Protein AF-A0A0E9M073-F1 (afdb_monomer_lite)

InterPro domains:
  IPR002586 CobQ/CobB/MinD/ParA nucleotide binding domain [PF01656] (4-42)
  IPR027417 P-loop containing nucleoside triphosphate hydrolase [G3DSA:3.40.50.300] (2-55)
  IPR027417 P-loop containing nucleoside triphosphate hydrolase [SSF52540] (1-45)

Sequence (62 aa):
MKELTVLSGKGGTGKTSVTAALASMATHIVLCDNDVDAANLHLLAQPVILEEYPFLRMAGQH

Structure (mmCIF, N/CA/C/O backbone):
data_AF-A0A0E9M073-F1
#
_entry.id   AF-A0A0E9M073-F1
#
loop_
_atom_site.group_PDB
_atom_site.id
_atom_site.type_symbol
_atom_site.label_atom_id
_atom_site.label_alt_id
_atom_site.label_comp_id
_atom_site.label_asym_id
_atom_site.label_entity_id
_atom_site.label_seq_id
_atom_site.pdbx_PDB_ins_code
_atom_site.Cartn_x
_atom_site.Cartn_y
_atom_site.Cartn_z
_atom_site.occupancy
_atom_site.B_iso_or_equiv
_atom_site.auth_seq_id
_atom_site.auth_comp_id
_atom_site.auth_asym_id
_atom_site.auth_atom_id
_atom_site.pdbx_PDB_model_num
ATOM 1 N N . MET A 1 1 ? -3.259 16.540 11.462 1.00 81.00 1 MET A N 1
ATOM 2 C CA . MET A 1 1 ? -3.071 15.388 10.555 1.00 81.00 1 MET A CA 1
ATOM 3 C C . MET A 1 1 ? -1.909 14.568 11.095 1.00 81.00 1 MET A C 1
ATOM 5 O O . MET A 1 1 ? -0.979 15.176 11.610 1.00 81.00 1 MET A O 1
ATOM 9 N N . LYS A 1 2 ? -1.999 13.236 11.101 1.00 90.56 2 LYS A N 1
ATOM 10 C CA . LYS A 1 2 ? -0.899 12.354 11.522 1.00 90.56 2 LYS A CA 1
ATOM 11 C C . LYS A 1 2 ? -0.487 11.519 10.320 1.00 90.56 2 LYS A C 1
ATOM 13 O O . LYS A 1 2 ? -1.360 11.011 9.626 1.00 90.56 2 LYS A O 1
ATOM 18 N N . GLU A 1 3 ? 0.812 11.382 10.116 1.00 93.62 3 GLU A N 1
ATOM 19 C CA . GLU A 1 3 ? 1.395 10.646 8.998 1.00 93.62 3 GLU A CA 1
ATOM 20 C C . GLU A 1 3 ? 2.283 9.532 9.545 1.00 93.62 3 GLU A C 1
ATOM 22 O O . GLU A 1 3 ? 2.967 9.708 10.558 1.00 93.62 3 GLU A O 1
ATOM 27 N N . LEU A 1 4 ? 2.242 8.374 8.891 1.00 92.38 4 LEU A N 1
ATOM 28 C CA . LEU A 1 4 ? 3.053 7.216 9.238 1.00 92.38 4 LEU A CA 1
ATOM 29 C C . LEU A 1 4 ? 3.594 6.591 7.957 1.00 92.38 4 LEU A C 1
ATOM 31 O O . LEU A 1 4 ? 2.829 6.087 7.139 1.00 92.38 4 LEU A O 1
ATOM 35 N N . THR A 1 5 ? 4.916 6.576 7.826 1.00 92.44 5 THR A N 1
ATOM 36 C CA . THR A 1 5 ? 5.603 5.933 6.704 1.00 92.44 5 THR A CA 1
ATOM 37 C C . THR A 1 5 ? 6.235 4.629 7.174 1.00 92.44 5 THR A C 1
ATOM 39 O O . THR A 1 5 ? 7.052 4.623 8.096 1.00 92.44 5 THR A O 1
ATOM 42 N N . VAL A 1 6 ? 5.882 3.518 6.527 1.00 89.88 6 VAL A N 1
ATOM 43 C CA . VAL A 1 6 ? 6.466 2.198 6.797 1.00 89.88 6 VAL A CA 1
ATOM 44 C C . VAL A 1 6 ? 7.613 1.952 5.818 1.00 89.88 6 VAL A C 1
ATOM 46 O O . VAL A 1 6 ? 7.395 1.740 4.628 1.00 89.88 6 VAL A O 1
ATOM 49 N N . LEU A 1 7 ? 8.848 1.972 6.322 1.00 89.06 7 LEU A N 1
ATOM 50 C CA . LEU A 1 7 ? 10.070 1.742 5.543 1.00 89.06 7 LEU A CA 1
ATOM 51 C C . LEU A 1 7 ? 10.736 0.422 5.940 1.00 89.06 7 LEU A C 1
ATOM 53 O O . LEU A 1 7 ? 10.626 -0.036 7.075 1.00 89.06 7 LEU A O 1
ATOM 57 N N . SER A 1 8 ? 11.476 -0.193 5.017 1.00 82.31 8 SER A N 1
ATOM 58 C CA . SER A 1 8 ? 12.344 -1.333 5.326 1.00 82.31 8 SER A CA 1
ATOM 59 C C . SER A 1 8 ? 13.340 -1.590 4.202 1.00 82.31 8 SER A C 1
ATOM 61 O O . SER A 1 8 ? 13.009 -1.447 3.027 1.00 82.31 8 SER A O 1
ATOM 63 N N . GLY A 1 9 ? 14.530 -2.061 4.579 1.00 76.44 9 GLY A N 1
ATOM 64 C CA . GLY A 1 9 ? 15.691 -2.128 3.689 1.00 76.44 9 GLY A CA 1
ATOM 65 C C . GLY A 1 9 ? 15.815 -3.335 2.751 1.00 76.44 9 GLY A C 1
ATOM 66 O O . GLY A 1 9 ? 16.832 -3.429 2.077 1.00 76.44 9 GLY A O 1
ATOM 67 N N . LYS A 1 10 ? 14.856 -4.271 2.705 1.00 78.44 10 LYS A N 1
ATOM 68 C CA . LYS A 1 10 ? 14.860 -5.418 1.767 1.00 78.44 10 LYS A CA 1
ATOM 69 C C . LYS A 1 10 ? 13.432 -5.798 1.355 1.00 78.44 10 LYS A C 1
ATOM 71 O O . LYS A 1 10 ? 12.483 -5.483 2.080 1.00 78.44 10 LYS A O 1
ATOM 76 N N . GLY A 1 11 ? 13.275 -6.457 0.206 1.00 79.94 11 GLY A N 1
ATOM 77 C CA . GLY A 1 11 ? 12.012 -7.082 -0.209 1.00 79.94 11 GLY A CA 1
ATOM 78 C C . GLY A 1 11 ? 11.651 -8.283 0.676 1.00 7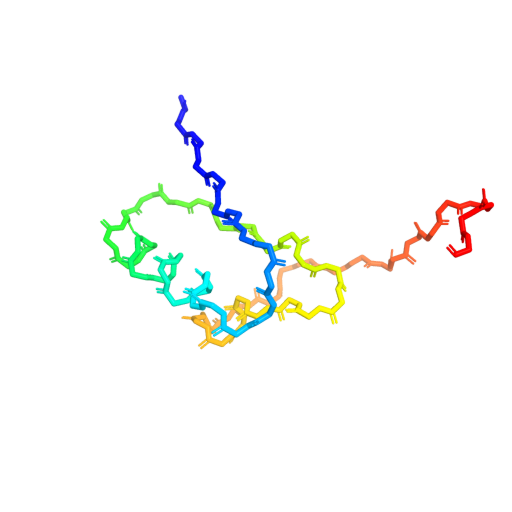9.94 11 GLY A C 1
ATOM 79 O O . GLY A 1 11 ? 12.536 -8.922 1.240 1.00 79.94 11 GLY A O 1
ATOM 80 N N . GLY A 1 12 ? 10.355 -8.574 0.835 1.00 81.38 12 GLY A N 1
ATOM 81 C CA . GLY A 1 12 ? 9.873 -9.757 1.572 1.00 81.38 12 GLY A CA 1
ATOM 82 C C . GLY A 1 12 ? 9.903 -9.669 3.106 1.00 81.38 12 GLY A C 1
ATOM 83 O O . GLY A 1 12 ? 9.601 -10.639 3.787 1.00 81.38 12 GLY A O 1
ATOM 84 N N . THR A 1 13 ? 10.221 -8.512 3.679 1.00 87.12 13 THR A N 1
ATOM 85 C CA . THR A 1 13 ? 10.322 -8.288 5.137 1.00 87.12 13 THR A CA 1
ATOM 86 C C . THR A 1 13 ? 8.982 -8.013 5.833 1.00 87.12 13 THR A C 1
ATOM 88 O O . THR A 1 13 ? 8.963 -7.698 7.020 1.00 87.12 13 THR A O 1
ATOM 91 N N . GLY A 1 14 ? 7.864 -8.079 5.103 1.00 87.88 14 GLY A N 1
ATOM 92 C CA . GLY A 1 14 ? 6.521 -7.917 5.667 1.00 87.88 14 GLY A CA 1
ATOM 93 C C . GLY A 1 14 ? 6.008 -6.478 5.791 1.00 87.88 14 GLY A C 1
ATOM 94 O O . GLY A 1 14 ? 4.977 -6.282 6.429 1.00 87.88 14 GLY A O 1
ATOM 95 N N . LYS A 1 15 ? 6.660 -5.477 5.171 1.00 89.56 15 LYS A N 1
ATOM 96 C CA . LYS A 1 15 ? 6.177 -4.075 5.150 1.00 89.56 15 LYS A CA 1
ATOM 97 C C . LYS A 1 15 ? 4.687 -3.973 4.823 1.00 89.56 15 LYS A C 1
ATOM 99 O O . LYS A 1 15 ? 3.922 -3.431 5.610 1.00 89.56 15 LYS A O 1
ATOM 104 N N . THR A 1 16 ? 4.288 -4.542 3.686 1.00 87.62 16 THR A N 1
ATOM 105 C CA . THR A 1 16 ? 2.911 -4.502 3.182 1.00 87.62 16 THR A CA 1
ATOM 106 C C . THR A 1 16 ? 1.933 -5.139 4.164 1.00 87.62 16 THR A C 1
ATOM 108 O O . THR A 1 16 ? 0.870 -4.583 4.413 1.00 87.62 16 THR A O 1
ATOM 111 N N . SER A 1 17 ? 2.310 -6.256 4.790 1.00 89.69 17 SER A N 1
ATOM 112 C CA . SER A 1 17 ? 1.482 -6.936 5.792 1.00 89.69 17 SER A CA 1
ATOM 113 C C . SER A 1 17 ? 1.264 -6.079 7.041 1.00 89.69 17 SER A C 1
ATOM 115 O O . SER A 1 17 ? 0.144 -5.992 7.538 1.00 89.69 17 SER A O 1
ATOM 117 N N . VAL A 1 18 ? 2.310 -5.409 7.533 1.00 90.44 18 VAL A N 1
ATOM 118 C CA . VAL A 1 18 ? 2.196 -4.496 8.683 1.00 90.44 18 VAL A CA 1
ATOM 119 C C . VAL A 1 18 ? 1.342 -3.280 8.327 1.00 90.44 18 VAL A C 1
ATOM 121 O O . VAL A 1 18 ? 0.452 -2.918 9.096 1.00 90.44 18 VAL A O 1
ATOM 124 N N . THR A 1 19 ? 1.552 -2.687 7.150 1.00 90.69 19 THR A N 1
ATOM 125 C CA . THR A 1 19 ? 0.714 -1.587 6.650 1.00 90.69 19 THR A CA 1
ATOM 126 C C . THR A 1 19 ? -0.755 -2.002 6.567 1.00 90.69 19 THR A C 1
ATOM 128 O O . THR A 1 19 ? -1.616 -1.253 7.019 1.00 90.69 19 THR A O 1
ATOM 131 N N . ALA A 1 20 ? -1.052 -3.210 6.072 1.00 89.88 20 ALA A N 1
ATOM 132 C CA . ALA A 1 20 ? -2.411 -3.749 6.001 1.00 89.88 20 ALA A CA 1
ATOM 133 C C . ALA A 1 20 ? -3.075 -3.856 7.377 1.00 89.88 20 ALA A C 1
ATOM 135 O O . ALA A 1 20 ? -4.217 -3.437 7.554 1.00 89.88 20 ALA A O 1
ATOM 136 N N . ALA A 1 21 ? -2.351 -4.401 8.359 1.00 91.88 21 ALA A N 1
ATOM 137 C CA . ALA A 1 21 ? -2.857 -4.565 9.715 1.00 91.88 21 ALA A CA 1
ATOM 138 C C . ALA A 1 21 ? -3.195 -3.206 10.345 1.00 91.88 21 ALA A C 1
ATOM 140 O O . ALA A 1 21 ? -4.287 -3.031 10.882 1.00 91.88 21 ALA A O 1
ATOM 141 N N . LEU A 1 22 ? -2.307 -2.218 10.204 1.00 91.62 22 LEU A N 1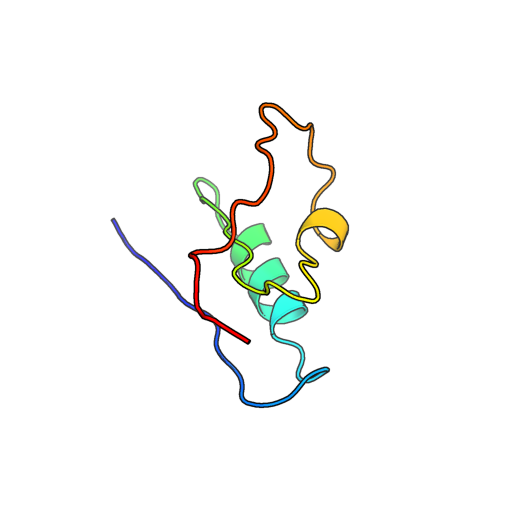
ATOM 142 C CA . LEU A 1 22 ? -2.552 -0.856 10.684 1.00 91.62 22 LEU A CA 1
ATOM 143 C C . LEU A 1 22 ? -3.740 -0.202 9.969 1.00 91.62 22 LEU A C 1
ATOM 145 O O . LEU A 1 22 ? -4.594 0.396 10.621 1.00 91.62 22 LEU A O 1
ATOM 149 N N . ALA A 1 23 ? -3.819 -0.352 8.646 1.00 90.88 23 ALA A N 1
ATOM 150 C CA . ALA A 1 23 ? -4.914 0.178 7.845 1.00 90.88 23 ALA A CA 1
ATOM 151 C C . ALA A 1 23 ? -6.271 -0.414 8.249 1.00 90.88 23 ALA A C 1
ATOM 153 O O . ALA A 1 23 ? -7.245 0.324 8.355 1.00 90.88 23 ALA A O 1
ATOM 154 N N . SER A 1 24 ? -6.324 -1.718 8.545 1.00 91.00 24 SER A N 1
ATOM 155 C CA . SER A 1 24 ? -7.555 -2.415 8.954 1.00 91.00 24 SER A CA 1
ATOM 156 C C . SER A 1 24 ? -8.161 -1.892 10.260 1.00 91.00 24 SER A C 1
ATOM 158 O O . SER A 1 24 ? -9.354 -2.056 10.500 1.00 91.00 24 SER A O 1
ATOM 160 N N . MET A 1 25 ? -7.349 -1.246 11.101 1.00 92.50 25 MET A N 1
ATOM 161 C CA . MET A 1 25 ? -7.776 -0.669 12.376 1.00 92.50 25 MET A CA 1
ATOM 162 C C . MET A 1 25 ? -8.172 0.810 12.262 1.00 92.50 25 MET A C 1
ATOM 164 O O . MET A 1 25 ? -8.657 1.390 13.234 1.00 92.50 25 MET A O 1
ATOM 168 N N . ALA A 1 26 ? -7.945 1.445 11.110 1.00 90.62 26 ALA A N 1
ATOM 169 C CA . ALA A 1 26 ? -8.200 2.864 10.909 1.00 90.62 26 ALA A CA 1
ATOM 170 C C . ALA A 1 26 ? -9.582 3.104 10.281 1.00 90.62 26 ALA A C 1
ATOM 172 O O . ALA A 1 26 ? -9.944 2.491 9.284 1.00 90.62 26 ALA A O 1
ATOM 173 N N . THR A 1 27 ? -10.349 4.047 10.833 1.00 87.94 27 THR A N 1
ATOM 174 C CA . THR A 1 27 ? -11.667 4.454 10.302 1.00 87.94 27 THR A CA 1
ATOM 175 C C . THR A 1 27 ? -11.586 5.536 9.227 1.00 87.94 27 THR A C 1
ATOM 177 O O . THR A 1 27 ? -12.434 5.589 8.342 1.00 87.94 27 THR A O 1
ATOM 180 N N . HIS A 1 28 ? -10.570 6.399 9.285 1.00 90.44 28 HIS A N 1
ATOM 181 C CA . HIS A 1 28 ? -10.356 7.489 8.332 1.00 90.44 28 HIS A CA 1
ATOM 182 C C . HIS A 1 28 ? -8.880 7.537 7.953 1.00 90.44 28 HIS A C 1
ATOM 184 O O . HIS A 1 28 ? -8.066 8.132 8.661 1.00 90.44 28 HIS A O 1
ATOM 190 N N . ILE A 1 29 ? -8.532 6.866 6.859 1.00 91.12 29 ILE A N 1
ATOM 191 C CA . ILE A 1 29 ? -7.154 6.733 6.395 1.00 91.12 29 ILE A CA 1
ATOM 192 C C . ILE A 1 29 ? -7.057 7.012 4.901 1.00 91.12 29 ILE A C 1
ATOM 194 O O . ILE A 1 29 ? -7.962 6.699 4.132 1.00 91.12 29 ILE A O 1
ATOM 198 N N . VAL A 1 30 ? -5.924 7.587 4.512 1.00 91.62 30 VAL A N 1
ATOM 199 C CA . VAL A 1 30 ? -5.459 7.625 3.130 1.00 91.62 30 VAL A CA 1
ATOM 200 C C . VAL A 1 30 ? -4.257 6.697 3.054 1.00 91.62 30 VAL A C 1
ATOM 202 O O . VAL A 1 30 ? -3.324 6.825 3.847 1.00 91.62 30 VAL A O 1
ATOM 205 N N . LEU A 1 31 ? -4.305 5.740 2.133 1.00 91.00 31 LEU A N 1
ATOM 206 C CA . LEU A 1 31 ? -3.214 4.808 1.878 1.00 91.00 31 LEU A CA 1
ATOM 207 C C . LEU A 1 31 ? -2.512 5.220 0.590 1.00 91.00 31 LEU A C 1
ATOM 209 O O . LEU A 1 31 ? -3.168 5.489 -0.412 1.00 91.00 31 LEU A O 1
ATOM 213 N N . CYS A 1 32 ? -1.185 5.251 0.630 1.00 90.75 32 CYS A N 1
ATOM 214 C CA . CYS A 1 32 ? -0.346 5.514 -0.528 1.00 90.75 32 CYS A CA 1
ATOM 215 C C . CYS A 1 32 ? 0.685 4.395 -0.638 1.00 90.75 32 CYS A C 1
ATOM 217 O O . CYS A 1 32 ? 1.351 4.071 0.349 1.00 90.75 32 CYS A O 1
ATOM 219 N N . ASP A 1 33 ? 0.793 3.803 -1.823 1.00 89.31 33 ASP A N 1
ATOM 220 C CA . ASP A 1 33 ? 1.839 2.842 -2.139 1.00 89.31 33 ASP A CA 1
ATOM 221 C C . ASP A 1 33 ? 2.946 3.570 -2.895 1.00 89.31 33 ASP A C 1
ATOM 223 O O . ASP A 1 33 ? 2.736 4.046 -4.007 1.00 89.31 33 ASP A O 1
ATOM 227 N N . ASN A 1 34 ? 4.099 3.717 -2.249 1.00 86.38 34 ASN A N 1
ATOM 228 C CA . ASN A 1 34 ? 5.230 4.4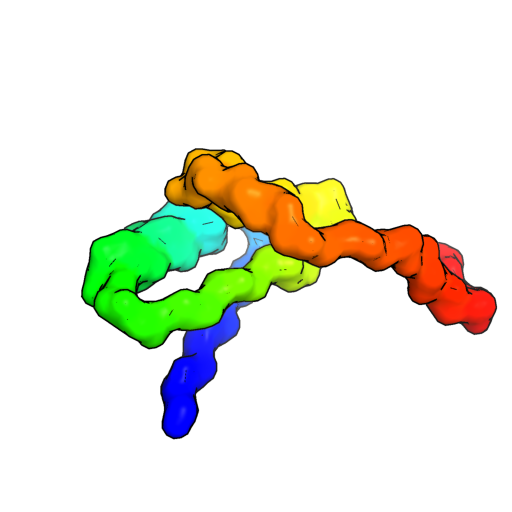72 -2.790 1.00 86.38 34 ASN A CA 1
ATOM 229 C C . ASN A 1 34 ? 6.270 3.557 -3.457 1.00 86.38 34 ASN A C 1
ATOM 231 O O . ASN A 1 34 ? 7.388 4.001 -3.723 1.00 86.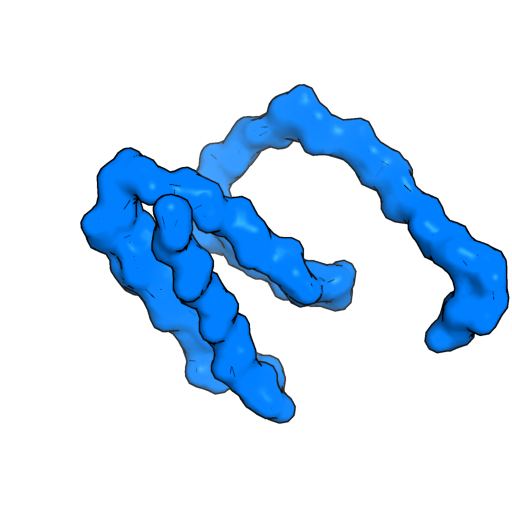38 34 ASN A O 1
ATOM 235 N N . ASP A 1 35 ? 5.943 2.282 -3.678 1.00 83.50 35 ASP A N 1
ATOM 236 C CA . ASP A 1 35 ? 6.786 1.361 -4.435 1.00 83.50 35 ASP A CA 1
ATOM 237 C C . ASP A 1 35 ? 6.528 1.540 -5.940 1.00 83.50 35 ASP A C 1
ATOM 239 O O . ASP A 1 35 ? 5.465 1.186 -6.450 1.00 83.50 35 ASP A O 1
ATOM 243 N N . VAL A 1 36 ? 7.498 2.134 -6.643 1.00 79.06 36 VAL A N 1
ATOM 244 C CA . VAL A 1 36 ? 7.413 2.404 -8.090 1.00 79.06 36 VAL A CA 1
ATOM 245 C C . VAL A 1 36 ? 7.450 1.110 -8.905 1.00 79.06 36 VAL A C 1
ATOM 247 O O . VAL A 1 36 ? 6.790 1.022 -9.939 1.00 79.06 36 VAL A O 1
ATOM 250 N N . ASP A 1 37 ? 8.200 0.109 -8.444 1.00 77.25 37 ASP A N 1
ATOM 251 C CA . ASP A 1 37 ? 8.459 -1.113 -9.205 1.00 77.25 37 ASP A CA 1
ATOM 252 C C . ASP A 1 37 ? 7.407 -2.195 -8.927 1.00 77.25 37 ASP A C 1
ATOM 254 O O . ASP A 1 37 ? 7.112 -3.022 -9.793 1.00 77.25 37 ASP A O 1
ATOM 258 N N . ALA A 1 38 ? 6.847 -2.216 -7.713 1.00 77.81 38 ALA A N 1
ATOM 259 C CA . ALA A 1 38 ? 5.976 -3.290 -7.248 1.00 77.81 38 ALA A CA 1
ATOM 260 C C . ALA A 1 38 ? 4.887 -2.808 -6.271 1.00 77.81 38 ALA A C 1
ATOM 262 O O . ALA A 1 38 ? 4.769 -3.327 -5.158 1.00 77.81 38 ALA A O 1
ATOM 263 N N . ALA A 1 39 ? 4.053 -1.848 -6.681 1.00 82.38 39 ALA A N 1
ATOM 264 C CA . ALA A 1 39 ? 2.889 -1.436 -5.894 1.00 82.38 39 ALA A CA 1
ATOM 265 C C . ALA A 1 39 ? 1.947 -2.629 -5.599 1.00 82.38 39 ALA A C 1
ATOM 267 O O . ALA A 1 39 ? 1.417 -3.285 -6.498 1.00 82.38 39 ALA A O 1
ATOM 268 N N . ASN A 1 40 ? 1.702 -2.898 -4.317 1.00 84.44 40 ASN A N 1
ATOM 269 C CA . ASN A 1 40 ? 1.008 -4.075 -3.787 1.00 84.44 40 ASN A CA 1
ATOM 270 C C . ASN A 1 40 ? -0.286 -3.748 -3.024 1.00 84.44 40 ASN A C 1
ATOM 272 O O . ASN A 1 40 ? -0.943 -4.656 -2.516 1.00 84.44 40 ASN A O 1
ATOM 276 N N . LEU A 1 41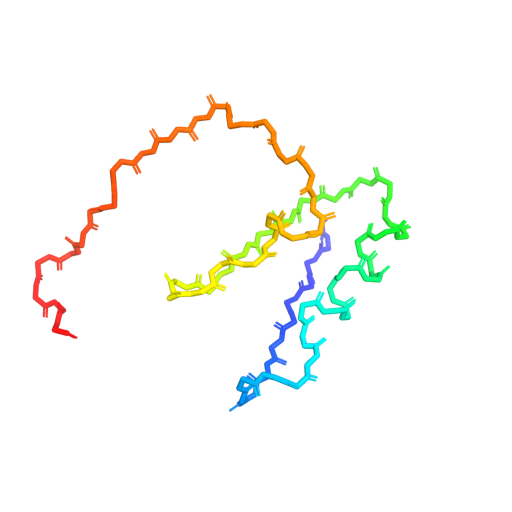 ? -0.693 -2.480 -2.927 1.00 85.06 41 LEU A N 1
ATOM 277 C CA . LEU A 1 41 ? -1.912 -2.100 -2.201 1.00 85.06 41 LEU A CA 1
ATOM 278 C C . LEU A 1 41 ? -3.184 -2.755 -2.770 1.00 85.06 41 LEU A C 1
ATOM 280 O O . LEU A 1 41 ? -4.115 -3.054 -2.024 1.00 85.06 41 LEU A O 1
ATOM 284 N N . HIS A 1 42 ? -3.191 -3.057 -4.069 1.00 83.81 42 HIS A N 1
ATOM 285 C CA . HIS A 1 42 ? -4.258 -3.798 -4.748 1.00 83.81 42 HIS A CA 1
ATOM 286 C C . HIS A 1 42 ? -4.440 -5.242 -4.234 1.00 83.81 42 HIS A C 1
ATOM 288 O O . HIS A 1 42 ? -5.469 -5.851 -4.493 1.00 83.81 42 HIS A O 1
ATOM 294 N N . LEU A 1 43 ? -3.463 -5.805 -3.511 1.00 82.38 43 LEU A N 1
ATOM 295 C CA . LEU A 1 43 ? -3.597 -7.108 -2.847 1.00 82.38 43 LEU A CA 1
ATOM 296 C C . LEU A 1 43 ? -4.397 -7.009 -1.542 1.00 82.38 43 LEU A C 1
ATOM 298 O O . LEU A 1 43 ? -4.943 -8.002 -1.067 1.00 82.38 43 LEU A O 1
ATOM 302 N N . LEU A 1 44 ? -4.415 -5.821 -0.934 1.00 80.62 44 LEU A N 1
ATOM 303 C CA . LEU A 1 44 ? -5.050 -5.553 0.356 1.00 80.62 44 LEU A CA 1
ATOM 304 C C . LEU A 1 44 ? -6.441 -4.937 0.200 1.00 80.62 44 LEU A C 1
ATOM 306 O O . LEU A 1 44 ? -7.285 -5.078 1.082 1.00 80.62 44 LEU A O 1
ATOM 310 N N . ALA A 1 45 ? -6.665 -4.236 -0.908 1.00 81.62 45 ALA A N 1
ATOM 311 C CA . ALA A 1 45 ? -7.911 -3.565 -1.232 1.00 81.62 45 ALA A CA 1
ATOM 312 C C . ALA A 1 45 ? -8.548 -4.174 -2.486 1.00 81.62 45 ALA A C 1
ATOM 314 O O . ALA A 1 45 ? -7.878 -4.784 -3.308 1.00 81.62 45 ALA A O 1
ATOM 315 N N . GLN A 1 46 ? -9.844 -3.939 -2.671 1.00 85.62 46 GLN A N 1
ATOM 316 C CA . GLN A 1 46 ? -10.520 -4.130 -3.956 1.00 85.62 46 GLN A CA 1
ATOM 317 C C . GLN A 1 46 ? -10.802 -2.739 -4.538 1.00 85.62 46 GLN A C 1
ATOM 319 O O . GLN A 1 46 ? -11.912 -2.228 -4.372 1.00 85.62 46 GLN A O 1
ATOM 324 N N . PRO A 1 47 ? -9.786 -2.050 -5.095 1.00 89.06 47 PRO A N 1
ATOM 325 C CA . PRO A 1 47 ? -9.946 -0.659 -5.483 1.00 89.06 47 PRO A CA 1
ATOM 326 C C . PRO A 1 47 ? -10.850 -0.534 -6.710 1.00 89.06 47 PRO A C 1
ATOM 328 O O . PRO A 1 47 ? -10.805 -1.350 -7.629 1.00 89.06 47 PRO A O 1
ATOM 331 N N . VAL A 1 48 ? -11.623 0.547 -6.744 1.00 92.62 48 VAL A N 1
ATOM 332 C CA . VAL A 1 48 ? -12.240 1.055 -7.970 1.00 92.62 48 VAL A CA 1
ATOM 333 C C . VAL A 1 48 ? -11.355 2.190 -8.464 1.00 92.62 48 VAL A C 1
ATOM 335 O O . VAL A 1 48 ? -11.098 3.136 -7.719 1.00 92.62 48 VAL A O 1
ATOM 338 N N . ILE A 1 49 ? -10.864 2.086 -9.699 1.00 92.50 49 ILE A N 1
ATOM 339 C CA . ILE A 1 49 ? -10.046 3.138 -10.308 1.00 92.50 49 ILE A CA 1
ATOM 340 C C . ILE A 1 49 ? -10.959 4.331 -10.595 1.00 92.50 49 ILE A C 1
ATOM 342 O O . ILE A 1 49 ? -11.901 4.218 -11.378 1.00 92.50 49 ILE A O 1
ATOM 346 N N . LEU A 1 50 ? -10.693 5.455 -9.931 1.00 95.50 50 LEU A N 1
ATOM 347 C CA . LEU A 1 50 ? -11.422 6.706 -10.147 1.00 95.50 50 LEU A CA 1
ATOM 348 C C . LEU A 1 50 ? -10.756 7.559 -11.229 1.00 95.50 50 LEU A C 1
ATOM 350 O O . LEU A 1 50 ? -11.439 8.141 -12.065 1.00 95.50 50 LEU A O 1
ATOM 354 N N . GLU A 1 51 ? -9.424 7.610 -11.214 1.00 95.81 51 GLU A N 1
ATOM 355 C CA . GLU A 1 51 ? -8.601 8.394 -12.130 1.00 95.81 51 GLU A CA 1
ATOM 356 C C . GLU A 1 51 ? -7.312 7.624 -12.442 1.00 95.81 51 GLU A C 1
ATOM 358 O O . GLU A 1 51 ? -6.769 6.932 -11.578 1.00 95.81 51 GLU A O 1
ATOM 363 N N . GLU A 1 52 ? -6.814 7.762 -13.669 1.00 93.19 52 GLU A N 1
ATOM 364 C CA . GLU A 1 52 ? -5.549 7.184 -14.120 1.00 93.19 52 GLU A CA 1
ATOM 365 C C . GLU A 1 52 ? -4.809 8.213 -14.978 1.00 93.19 52 GLU A C 1
ATOM 367 O O . GLU A 1 52 ? -5.409 8.902 -15.806 1.00 93.19 52 GLU A O 1
ATOM 372 N N . TYR A 1 53 ? -3.497 8.316 -14.775 1.00 92.38 53 TYR A N 1
ATOM 373 C CA . TYR A 1 53 ? -2.640 9.277 -15.458 1.00 92.38 53 TYR A CA 1
ATOM 374 C C . TYR A 1 53 ? -1.427 8.556 -16.054 1.00 92.38 53 TYR A C 1
ATOM 376 O O . TYR A 1 53 ? -0.854 7.689 -15.391 1.00 92.38 53 TYR A O 1
ATOM 384 N N . PRO A 1 54 ? -0.985 8.912 -17.274 1.00 88.12 54 PRO A N 1
ATOM 385 C CA . PRO A 1 54 ? 0.229 8.341 -17.841 1.00 88.12 54 PRO A CA 1
ATOM 386 C C . PRO A 1 54 ? 1.448 8.726 -16.993 1.00 88.12 54 PRO A C 1
ATOM 388 O O . PRO A 1 54 ? 1.630 9.894 -16.644 1.00 88.12 54 PRO A O 1
ATOM 391 N N . PHE A 1 55 ? 2.315 7.754 -16.696 1.00 83.88 55 PHE A N 1
ATOM 392 C CA . PHE A 1 55 ? 3.577 8.027 -16.013 1.00 83.88 55 PHE A CA 1
ATOM 393 C C . PHE A 1 55 ? 4.516 8.826 -16.927 1.00 83.88 55 PHE A C 1
ATOM 395 O O . PHE A 1 55 ? 4.928 8.359 -17.992 1.00 83.88 55 PHE A O 1
ATOM 402 N N . LEU A 1 56 ? 4.874 10.038 -16.499 1.00 84.69 56 LEU A N 1
ATOM 403 C CA . LEU A 1 56 ? 5.812 10.910 -17.199 1.00 84.69 56 LEU A CA 1
ATOM 404 C C . LEU A 1 56 ? 7.150 10.896 -16.461 1.00 84.69 56 LEU A C 1
ATOM 406 O O . LEU A 1 56 ? 7.311 11.541 -15.427 1.00 84.69 56 LEU A O 1
ATOM 410 N N . ARG A 1 57 ? 8.134 10.176 -17.006 1.00 80.38 57 ARG A N 1
ATOM 411 C CA . ARG A 1 57 ? 9.512 10.272 -16.510 1.00 80.38 57 ARG A CA 1
ATOM 412 C C . ARG A 1 57 ? 10.066 11.673 -16.773 1.00 80.38 57 ARG A C 1
ATOM 414 O O . ARG A 1 57 ? 9.858 12.233 -17.852 1.00 80.38 57 ARG A O 1
ATOM 421 N N . MET A 1 58 ? 10.830 12.218 -15.831 1.00 79.50 58 MET A N 1
ATOM 422 C CA . MET A 1 58 ? 1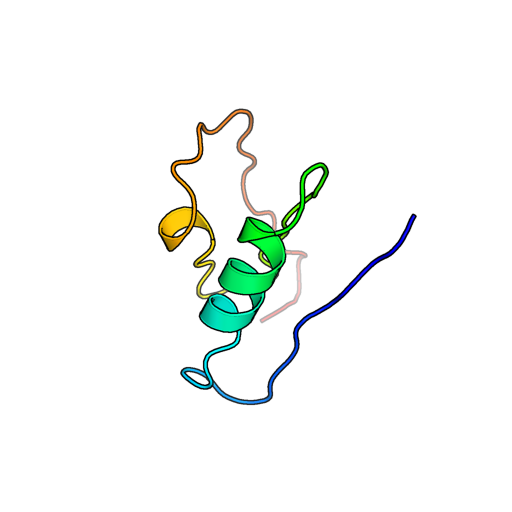1.611 13.424 -16.102 1.00 79.50 58 MET A CA 1
ATOM 423 C C . MET A 1 58 ? 12.759 13.089 -17.061 1.00 79.50 58 MET A C 1
ATOM 425 O O . MET A 1 58 ? 13.415 12.054 -16.930 1.00 79.50 58 MET A O 1
ATOM 429 N N . ALA A 1 59 ? 12.996 13.950 -18.052 1.00 70.06 59 ALA A N 1
ATOM 430 C CA . ALA A 1 59 ? 14.106 13.773 -18.980 1.00 70.06 59 ALA A CA 1
ATOM 431 C C . ALA A 1 59 ? 15.441 13.757 -18.208 1.00 70.06 59 ALA A C 1
ATOM 433 O O . ALA A 1 59 ? 15.753 14.712 -17.503 1.00 70.06 59 ALA A O 1
ATOM 434 N N . GLY A 1 60 ? 16.222 12.679 -18.351 1.00 67.81 60 GLY A N 1
ATOM 435 C CA . GLY A 1 60 ? 17.584 12.580 -17.808 1.00 67.81 60 GLY A CA 1
ATOM 436 C C . GLY A 1 60 ? 17.793 11.640 -16.616 1.00 67.81 60 GLY A C 1
ATOM 437 O O . GLY A 1 60 ? 18.914 11.574 -16.123 1.00 67.81 60 GLY A O 1
ATOM 438 N N . GLN A 1 61 ? 16.779 10.897 -16.161 1.00 56.75 61 GLN A N 1
ATOM 439 C CA . GLN A 1 61 ? 16.979 9.820 -15.183 1.00 56.75 61 GLN A CA 1
ATOM 440 C C . GLN A 1 61 ? 16.999 8.461 -15.898 1.00 56.75 61 GLN A C 1
ATOM 442 O O . GLN A 1 61 ? 16.041 8.100 -16.589 1.00 56.75 61 GLN A O 1
ATOM 447 N N . HIS A 1 62 ? 18.157 7.799 -15.812 1.00 54.25 62 HIS A N 1
ATOM 448 C CA . HIS A 1 62 ? 18.403 6.425 -16.252 1.00 54.25 62 HIS A CA 1
ATOM 449 C C . HIS A 1 62 ? 17.949 5.439 -15.184 1.00 54.25 62 HIS A C 1
ATOM 451 O O . HIS A 1 62 ? 18.176 5.748 -13.993 1.00 54.25 62 HIS A O 1
#

Radius of gyration: 14.0 Å; chains: 1; bounding box: 31×25×31 Å

Foldseek 3Di:
DDDDDQDDDDPPPCSVVVVLVVVVPDPDDDDDQPDPVDRDVVVSDVDDDPDDDDDDDDPPDD

Secondary structure (DSSP, 8-state):
--------SSTTSSHHHHHHHHHHT-SS-------SS---GGGT--PPP-------PPTT--

Organism: NCBI:txid1236989

pLDDT: mean 85.6, std 8.05, range [54.25, 95.81]